Protein AF-A0A484AES6-F1 (afdb_monomer)

Sequence (142 aa):
MKRTPFYRRPGKVGKFSGLRERVIWMIQTRGRPVTGSEIAEKFGVTLVEFNRVANGITRGEGRIAQLIASETWLNEDGICDRTFDLITRPKVITPQGKTRLFTKRSIAQAASGNRQKCIDKAARRRRLIASGLYIDEMESFL

Solvent-accessible surface area (backbone atoms only — not comparable to full-atom values): 8896 Å² total; per-residue (Å²): 132,85,81,80,82,72,89,75,69,96,68,64,88,62,88,65,46,62,46,59,62,54,52,53,49,50,28,64,75,68,74,44,70,40,42,43,56,62,51,14,59,76,59,76,46,51,53,70,62,41,57,77,50,49,68,64,57,48,57,68,88,41,91,45,47,35,49,44,67,56,76,75,45,69,42,98,86,70,44,79,36,34,41,40,39,64,82,45,80,72,49,86,76,80,80,79,76,75,80,83,86,73,54,73,66,58,52,56,60,69,35,88,64,42,65,56,52,51,51,53,51,51,54,49,50,53,52,30,52,75,71,72,70,62,54,80,82,58,59,84,82,109

Organism: Klebsiella pneumoniae (NCBI:txid573)

Mean predicted aligned error: 12.77 Å

Foldseek 3Di:
DDQQDDDDDPDDDDLCRCVLSVLLVVCVVVVHWDKLCRSCVVSVHDSVVSVVCVVVNQPDDDPQWHKDWDDWDQDPVRDTMITIDTPDDGDHDDDDDDDDDDDPVRVVCPDPPNVVVVVVLVVVQVVCVVVVNDDPVCSVVD

Structure (mmCIF, N/CA/C/O backbone):
data_AF-A0A484AES6-F1
#
_entry.id   AF-A0A484AES6-F1
#
loop_
_atom_site.group_PDB
_atom_site.id
_atom_site.type_symbol
_atom_site.label_atom_id
_atom_site.label_alt_id
_atom_site.label_comp_id
_atom_site.label_asym_id
_atom_site.label_entity_id
_atom_site.label_seq_id
_atom_site.pdbx_PDB_ins_code
_atom_site.Cartn_x
_atom_site.Cartn_y
_atom_site.Cartn_z
_atom_site.occupancy
_atom_site.B_iso_or_equiv
_atom_site.auth_seq_id
_atom_site.auth_comp_id
_atom_site.auth_asym_id
_atom_site.auth_atom_id
_atom_site.pdbx_PDB_model_num
ATOM 1 N N . MET A 1 1 ? -13.882 16.034 -4.259 1.00 55.62 1 MET A N 1
ATOM 2 C CA . MET A 1 1 ? -12.512 15.909 -3.702 1.00 55.62 1 MET A CA 1
ATOM 3 C C . MET A 1 1 ? -11.696 14.955 -4.574 1.00 55.62 1 MET A C 1
ATOM 5 O O . MET A 1 1 ? -12.237 13.927 -4.969 1.00 55.62 1 MET A O 1
ATOM 9 N N . LYS A 1 2 ? -10.442 15.281 -4.929 1.00 56.19 2 LYS A N 1
ATOM 10 C CA . LYS A 1 2 ? -9.589 14.383 -5.736 1.00 56.19 2 LYS A CA 1
ATOM 11 C C . LYS A 1 2 ? -9.154 13.184 -4.882 1.00 56.19 2 LYS A C 1
ATOM 13 O O . LYS A 1 2 ? -8.686 13.371 -3.764 1.00 56.19 2 LYS A O 1
ATOM 18 N N . ARG A 1 3 ? -9.324 11.961 -5.393 1.00 59.62 3 ARG A N 1
ATOM 19 C CA . ARG A 1 3 ? -8.873 10.725 -4.732 1.00 59.62 3 ARG A CA 1
ATOM 20 C C . ARG A 1 3 ? -7.345 10.726 -4.667 1.00 59.62 3 ARG A C 1
ATOM 22 O O . ARG A 1 3 ? -6.711 10.717 -5.718 1.00 59.62 3 ARG A O 1
ATOM 29 N N . THR A 1 4 ? -6.756 10.733 -3.471 1.00 62.28 4 THR A N 1
ATOM 30 C CA . THR A 1 4 ? -5.299 10.595 -3.313 1.00 62.28 4 THR A CA 1
ATOM 31 C C . THR A 1 4 ? -4.897 9.169 -3.702 1.00 62.28 4 THR A C 1
ATOM 33 O O . THR A 1 4 ? -5.352 8.229 -3.043 1.00 62.28 4 THR A O 1
ATOM 36 N N . PRO A 1 5 ? -4.097 8.969 -4.766 1.00 60.16 5 PRO A N 1
ATOM 37 C CA . PRO A 1 5 ? -3.676 7.638 -5.174 1.00 60.16 5 PRO A CA 1
ATOM 38 C C . PRO A 1 5 ? -2.687 7.079 -4.150 1.00 60.16 5 PRO A C 1
ATOM 40 O O . PRO A 1 5 ? -1.658 7.687 -3.857 1.00 60.16 5 PRO A O 1
ATOM 43 N N . PHE A 1 6 ? -3.004 5.909 -3.606 1.00 64.94 6 PHE A N 1
ATOM 44 C CA . PHE A 1 6 ? -2.083 5.137 -2.783 1.00 64.94 6 PHE A CA 1
ATOM 45 C C . PHE A 1 6 ? -1.373 4.104 -3.651 1.00 64.94 6 PHE A C 1
ATOM 47 O O . PHE A 1 6 ? -1.982 3.469 -4.515 1.00 64.94 6 PHE A O 1
ATOM 54 N N . TYR A 1 7 ? -0.075 3.919 -3.413 1.00 58.19 7 TYR A N 1
ATOM 55 C CA . TYR A 1 7 ? 0.667 2.833 -4.041 1.00 58.19 7 TYR A CA 1
ATOM 56 C C . TYR A 1 7 ? 0.249 1.518 -3.378 1.00 58.19 7 TYR A C 1
ATOM 58 O O . TYR A 1 7 ? 0.708 1.174 -2.286 1.00 58.19 7 TYR A O 1
ATOM 66 N N . ARG A 1 8 ? -0.659 0.793 -4.030 1.00 58.50 8 ARG A N 1
ATOM 67 C CA . ARG A 1 8 ? -1.101 -0.525 -3.579 1.00 58.50 8 ARG A CA 1
ATOM 68 C C . ARG A 1 8 ? 0.022 -1.522 -3.817 1.00 58.50 8 ARG A C 1
ATOM 70 O O . ARG A 1 8 ? 0.423 -1.749 -4.956 1.00 58.50 8 ARG A O 1
ATOM 77 N N . ARG A 1 9 ? 0.534 -2.140 -2.751 1.00 53.81 9 ARG A N 1
ATOM 78 C CA . ARG A 1 9 ? 1.294 -3.384 -2.920 1.00 53.81 9 ARG A CA 1
ATOM 79 C C . ARG A 1 9 ? 0.307 -4.460 -3.391 1.00 53.81 9 ARG A C 1
ATOM 81 O O . ARG A 1 9 ? -0.794 -4.500 -2.840 1.00 53.81 9 ARG A O 1
ATOM 88 N N . PRO A 1 10 ? 0.657 -5.313 -4.369 1.00 45.81 10 PRO A N 1
ATOM 89 C CA . PRO A 1 10 ? -0.171 -6.467 -4.699 1.00 45.81 10 PRO A CA 1
ATOM 90 C C . PRO A 1 10 ? -0.307 -7.321 -3.432 1.00 45.81 10 PRO A C 1
ATOM 92 O O . PRO A 1 10 ? 0.678 -7.845 -2.918 1.00 45.81 10 PRO A O 1
ATOM 95 N N . GLY A 1 11 ? -1.503 -7.358 -2.847 1.00 62.12 11 GLY A N 1
ATOM 96 C CA . GLY A 1 11 ? -1.736 -7.981 -1.549 1.00 62.12 11 GLY A CA 1
ATOM 97 C C . GLY A 1 11 ? -3.195 -7.903 -1.096 1.00 62.12 11 GLY A C 1
ATOM 98 O O . GLY A 1 11 ? -3.955 -7.072 -1.587 1.00 62.12 11 GLY A O 1
ATOM 99 N N . LYS A 1 12 ? -3.549 -8.814 -0.171 1.00 57.69 12 LYS A N 1
ATOM 100 C CA . LYS A 1 12 ? -4.876 -9.097 0.424 1.00 57.69 12 LYS A CA 1
ATOM 101 C C . LYS A 1 12 ? -6.078 -8.749 -0.470 1.00 57.69 12 LYS A C 1
ATOM 103 O O . LYS A 1 12 ? -6.637 -7.653 -0.420 1.00 57.69 12 LYS A O 1
ATOM 108 N N . VAL A 1 13 ? -6.513 -9.749 -1.232 1.00 66.69 13 VAL A N 1
ATOM 109 C CA . VAL A 1 13 ? -7.799 -9.759 -1.940 1.00 66.69 13 VAL A CA 1
ATOM 110 C C . VAL A 1 13 ? -8.908 -10.116 -0.939 1.00 66.69 13 VAL A C 1
ATOM 112 O O . VAL A 1 13 ? -8.707 -10.986 -0.095 1.00 66.69 13 VAL A O 1
ATOM 115 N N . GLY A 1 14 ? -10.051 -9.422 -0.982 1.00 76.81 14 GLY A N 1
ATOM 116 C CA . GLY A 1 14 ? -11.201 -9.674 -0.098 1.00 76.81 14 GLY A CA 1
ATOM 117 C C . GLY A 1 14 ? -11.827 -8.407 0.499 1.00 76.81 14 GLY A C 1
ATOM 118 O O . GLY A 1 14 ? -11.527 -7.292 0.069 1.00 76.81 14 GLY A O 1
ATOM 119 N N . LYS A 1 15 ? -12.680 -8.574 1.525 1.00 78.81 15 LYS A N 1
ATOM 120 C CA . LYS A 1 15 ? -13.467 -7.490 2.163 1.00 78.81 15 LYS A CA 1
ATOM 121 C C . LYS A 1 15 ? -12.614 -6.315 2.678 1.00 78.81 15 LYS A C 1
ATOM 123 O O . LYS A 1 15 ? -13.041 -5.165 2.621 1.00 78.81 15 LYS A O 1
ATOM 128 N N . PHE A 1 16 ? -11.383 -6.595 3.114 1.00 80.88 16 PHE A N 1
ATOM 129 C CA . PHE A 1 16 ? -10.420 -5.610 3.628 1.00 80.88 16 PHE A CA 1
ATOM 130 C C . PHE A 1 16 ? -9.403 -5.115 2.582 1.00 80.88 16 PHE A C 1
ATOM 132 O O . PHE A 1 16 ? -8.376 -4.531 2.937 1.00 80.88 16 PHE A O 1
ATOM 139 N N . SER A 1 17 ? -9.652 -5.336 1.288 1.00 81.50 17 SER A N 1
ATOM 140 C CA . SER A 1 17 ? -8.788 -4.784 0.243 1.00 81.50 17 SER A CA 1
ATOM 141 C C . SER A 1 17 ? -8.767 -3.253 0.314 1.00 81.50 17 SER A C 1
ATOM 143 O O . SER A 1 17 ? -9.813 -2.600 0.401 1.00 81.50 17 SER A O 1
ATOM 145 N N . GLY A 1 18 ? -7.563 -2.673 0.342 1.00 80.31 18 GLY A N 1
ATOM 146 C CA . GLY A 1 18 ? -7.376 -1.229 0.494 1.00 80.31 18 GLY A CA 1
ATOM 147 C C . GLY A 1 18 ? -7.890 -0.662 1.825 1.00 80.31 18 GLY A C 1
ATOM 148 O O . GLY A 1 18 ? -8.223 0.519 1.875 1.00 80.31 18 GLY A O 1
ATOM 149 N N . LEU A 1 19 ? -7.977 -1.472 2.894 1.00 85.62 19 LEU A N 1
ATOM 150 C CA . LEU A 1 19 ? -8.547 -1.072 4.191 1.00 85.62 19 LEU A CA 1
ATOM 151 C C . LEU A 1 19 ? -8.013 0.277 4.686 1.00 85.62 19 LEU A C 1
ATOM 153 O O . LEU A 1 19 ? -8.795 1.183 4.958 1.00 85.62 19 LEU A O 1
ATOM 157 N N . ARG A 1 20 ? -6.686 0.434 4.738 1.00 84.00 20 ARG A N 1
ATOM 158 C CA . ARG A 1 20 ? -6.042 1.671 5.202 1.00 84.00 20 ARG A CA 1
ATOM 159 C C . ARG A 1 20 ? -6.482 2.885 4.379 1.00 84.00 20 ARG A C 1
ATOM 161 O O . ARG A 1 20 ? -6.854 3.904 4.940 1.00 84.00 20 ARG A O 1
ATOM 168 N N . GLU A 1 21 ? -6.490 2.761 3.058 1.00 83.12 21 GLU A N 1
ATOM 169 C CA . GLU A 1 21 ? -6.847 3.835 2.119 1.00 83.12 21 GLU A CA 1
ATOM 170 C C . GLU A 1 21 ? -8.315 4.244 2.279 1.00 83.12 21 GLU A C 1
ATOM 172 O O . GLU A 1 21 ? -8.645 5.427 2.308 1.00 83.12 21 GLU A O 1
ATOM 177 N N . ARG A 1 22 ? -9.195 3.252 2.436 1.00 86.88 22 ARG A N 1
ATOM 178 C CA . ARG A 1 22 ? -10.633 3.450 2.630 1.00 86.88 22 ARG A CA 1
ATOM 179 C C . ARG A 1 22 ? -10.951 4.118 3.969 1.00 86.88 22 ARG A C 1
ATOM 181 O O . ARG A 1 22 ? -11.793 5.009 3.993 1.00 86.88 22 ARG A O 1
ATOM 188 N N . VAL A 1 23 ? -10.270 3.736 5.053 1.00 87.81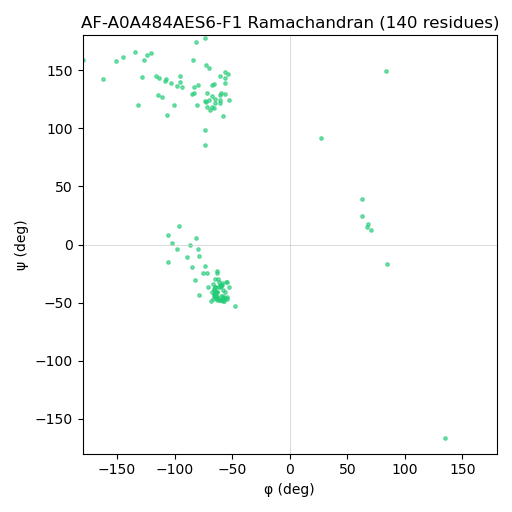 23 VAL A N 1
ATOM 189 C CA . VAL A 1 23 ? -10.413 4.388 6.370 1.00 87.81 23 VAL A CA 1
ATOM 190 C C . VAL A 1 23 ? -9.957 5.845 6.301 1.00 87.81 23 VAL A C 1
ATOM 192 O O . VAL A 1 23 ? -10.678 6.735 6.741 1.00 87.81 23 VAL A O 1
ATOM 195 N N . ILE A 1 24 ? -8.816 6.110 5.658 1.00 87.44 24 ILE A N 1
ATOM 196 C CA . ILE A 1 24 ? -8.321 7.477 5.437 1.00 87.44 24 ILE A CA 1
ATOM 197 C C . ILE A 1 24 ? -9.357 8.306 4.670 1.00 87.44 24 ILE A C 1
ATOM 199 O O . ILE A 1 24 ? -9.649 9.436 5.054 1.00 87.44 24 ILE A O 1
ATOM 203 N N . TRP A 1 25 ? -9.962 7.746 3.620 1.00 86.81 25 TRP A N 1
ATOM 204 C CA . TRP A 1 25 ? -11.026 8.437 2.891 1.00 86.81 25 TRP A CA 1
ATOM 205 C C . TRP A 1 25 ? -12.276 8.671 3.731 1.00 86.81 25 TRP A C 1
ATOM 207 O O . TRP A 1 25 ? -12.891 9.721 3.574 1.00 86.81 25 TRP A O 1
ATOM 217 N N . MET A 1 26 ? -12.661 7.743 4.611 1.00 89.75 26 MET A N 1
ATOM 218 C CA . MET A 1 26 ? -13.789 7.963 5.520 1.00 89.75 26 MET A CA 1
ATOM 219 C C . MET A 1 26 ? -13.537 9.159 6.438 1.00 89.75 26 MET A C 1
ATOM 221 O O . MET A 1 26 ? -14.393 10.038 6.507 1.00 89.75 26 MET A O 1
ATOM 225 N N . ILE A 1 27 ? -12.353 9.233 7.053 1.00 90.19 27 ILE A N 1
ATOM 226 C CA . ILE A 1 27 ? -11.949 10.358 7.911 1.00 90.19 27 ILE A CA 1
ATOM 227 C C . ILE A 1 27 ? -11.974 11.668 7.116 1.00 90.19 27 ILE A C 1
ATOM 229 O O . ILE A 1 27 ? -12.592 12.641 7.537 1.00 90.19 27 ILE A O 1
ATOM 233 N N . GLN A 1 28 ? -11.385 11.692 5.914 1.00 85.94 28 GLN A N 1
ATOM 234 C CA . GLN A 1 28 ? -11.375 12.900 5.080 1.00 85.94 28 GLN A CA 1
ATOM 235 C C . GLN A 1 28 ? -12.768 13.317 4.593 1.00 85.94 28 GLN A C 1
ATOM 237 O O . GLN A 1 28 ? -13.052 14.507 4.515 1.00 85.94 28 GLN A O 1
ATOM 242 N N . THR A 1 29 ? -13.628 12.357 4.245 1.00 85.94 29 THR A N 1
ATOM 243 C CA . THR 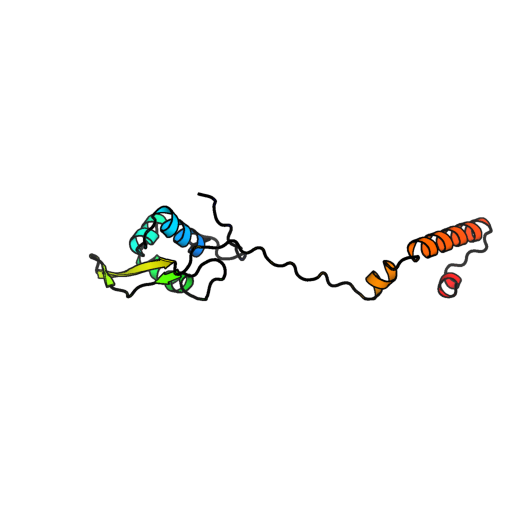A 1 29 ? -14.986 12.637 3.747 1.00 85.94 29 THR A CA 1
ATOM 244 C C . THR A 1 29 ? -15.878 13.167 4.861 1.00 85.94 29 THR A C 1
ATOM 246 O O . THR A 1 29 ? -16.708 14.034 4.615 1.00 85.94 29 THR A O 1
ATOM 249 N N . ARG A 1 30 ? -15.708 12.653 6.084 1.00 87.88 30 ARG A N 1
ATOM 250 C CA . ARG A 1 30 ? -16.478 13.085 7.255 1.00 87.88 30 ARG A CA 1
ATOM 251 C C . ARG A 1 30 ? -15.891 14.320 7.939 1.00 87.88 30 ARG A C 1
ATOM 253 O O . ARG A 1 30 ? -16.603 14.970 8.692 1.00 87.88 30 ARG A O 1
ATOM 260 N N . GLY A 1 31 ? -14.617 14.636 7.703 1.00 86.81 31 GLY A N 1
ATOM 261 C CA . GLY A 1 31 ? -13.926 15.765 8.332 1.00 86.81 31 GLY A CA 1
ATOM 262 C C . GLY A 1 31 ? -13.713 15.605 9.840 1.00 86.81 31 GLY A C 1
ATOM 263 O O . GLY A 1 31 ? -13.417 16.588 10.511 1.00 86.81 31 GLY A O 1
ATOM 264 N N . ARG A 1 32 ? -13.874 14.388 10.372 1.00 90.81 32 ARG A N 1
ATOM 265 C CA . ARG A 1 32 ? -13.738 14.058 11.795 1.00 90.81 32 ARG A CA 1
ATOM 266 C C . ARG A 1 32 ? -13.145 12.657 11.984 1.00 90.81 32 ARG A C 1
ATOM 268 O O . ARG A 1 32 ? -13.245 11.845 11.055 1.00 90.81 32 ARG A O 1
ATOM 275 N N . PRO A 1 33 ? -12.610 12.346 13.179 1.00 91.56 33 PRO A N 1
ATOM 276 C CA . PRO A 1 33 ? -12.270 10.980 13.549 1.00 91.56 33 PRO A CA 1
ATOM 277 C C . PRO A 1 33 ? -13.468 10.041 13.379 1.00 91.56 33 PRO A C 1
ATOM 279 O O . PRO A 1 33 ? -14.628 10.432 13.568 1.00 91.56 33 PRO A O 1
ATOM 282 N N . VAL A 1 34 ? -13.179 8.796 13.011 1.00 93.38 34 VAL A N 1
ATOM 283 C CA . VAL A 1 34 ? -14.190 7.747 12.812 1.00 93.38 34 VAL A CA 1
ATOM 284 C C . VAL A 1 34 ? -13.983 6.622 13.812 1.00 93.38 34 VAL A C 1
ATOM 286 O O . VAL A 1 34 ? -12.844 6.313 14.163 1.00 93.38 34 VAL A O 1
ATOM 289 N N . THR A 1 35 ? -15.063 6.006 14.278 1.00 93.62 35 THR A N 1
ATOM 290 C CA . THR A 1 35 ? -14.976 4.885 15.227 1.00 93.62 35 THR A CA 1
ATOM 291 C C . THR A 1 35 ? -14.750 3.563 14.493 1.00 93.62 35 THR A C 1
ATOM 293 O O . THR A 1 35 ? -15.040 3.435 13.298 1.00 93.62 35 THR A O 1
ATOM 296 N N . GLY A 1 36 ? -14.225 2.556 15.190 1.00 91.06 36 GLY A N 1
ATOM 297 C CA . GLY A 1 36 ? -14.119 1.202 14.656 1.00 91.06 36 GLY A CA 1
ATOM 298 C C . GLY A 1 36 ? -15.484 0.621 14.300 1.00 91.06 36 GLY A C 1
ATOM 299 O O . GLY A 1 36 ? -15.588 -0.043 13.270 1.00 91.06 36 GLY A O 1
ATOM 300 N N . SER A 1 37 ? -16.533 0.943 15.061 1.00 91.62 37 SER A N 1
ATOM 301 C CA . SER A 1 37 ? -17.917 0.557 14.743 1.00 91.62 37 SER A CA 1
ATOM 302 C C . SER A 1 37 ? -18.392 1.134 13.406 1.00 91.62 37 SER A C 1
ATOM 304 O O . SER A 1 37 ? -18.871 0.392 12.549 1.00 91.62 37 SER A O 1
ATOM 306 N N . GLU A 1 38 ? -18.168 2.432 13.168 1.00 91.69 38 GLU A N 1
ATOM 307 C CA . GLU A 1 38 ? -18.521 3.090 11.900 1.00 91.69 38 GLU A CA 1
ATOM 308 C C . GLU A 1 38 ? -17.763 2.486 10.709 1.00 91.69 38 GLU A C 1
ATOM 310 O O . GLU A 1 38 ? -18.291 2.375 9.597 1.00 91.69 38 GLU A O 1
ATOM 315 N N . ILE A 1 39 ? -16.500 2.101 10.924 1.00 91.31 39 ILE A N 1
ATOM 316 C CA . ILE A 1 39 ? -15.707 1.413 9.907 1.00 91.31 39 ILE A CA 1
ATOM 317 C C . ILE A 1 39 ? -16.269 0.006 9.673 1.00 91.31 39 ILE A C 1
ATOM 319 O O . ILE A 1 39 ? -16.475 -0.374 8.525 1.00 91.31 39 ILE A O 1
ATOM 323 N N . ALA A 1 40 ? -16.532 -0.772 10.718 1.00 91.38 40 ALA A N 1
ATOM 324 C CA . ALA A 1 40 ? -17.029 -2.140 10.595 1.00 91.38 40 ALA A CA 1
ATOM 325 C C . ALA A 1 40 ? -18.353 -2.191 9.811 1.00 91.38 40 ALA A C 1
ATOM 327 O O . ALA A 1 40 ? -18.463 -2.930 8.826 1.00 91.38 40 ALA A O 1
ATOM 328 N N . GLU A 1 41 ? -19.287 -1.299 10.148 1.00 91.75 41 GLU A N 1
ATOM 329 C CA . GLU A 1 41 ? -20.563 -1.130 9.452 1.00 91.75 41 GLU A CA 1
ATOM 330 C C . GLU A 1 41 ? -20.356 -0.822 7.961 1.00 91.75 41 GLU A C 1
ATOM 332 O O . GLU A 1 41 ? -20.901 -1.500 7.086 1.00 91.75 41 GLU A O 1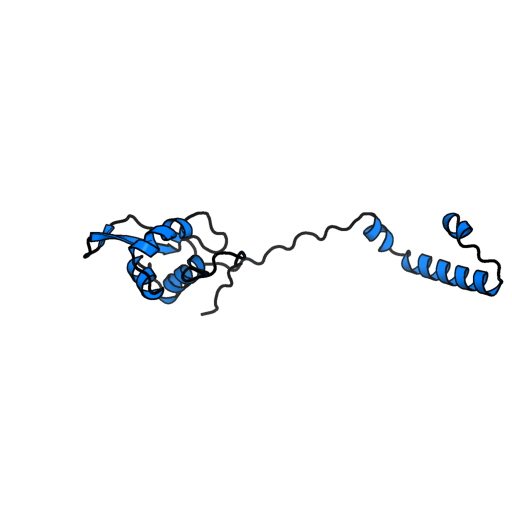
ATOM 337 N N . LYS A 1 42 ? -19.478 0.137 7.631 1.00 89.50 42 LYS A N 1
ATOM 338 C CA . LYS A 1 42 ? -19.215 0.522 6.234 1.00 89.50 42 LYS A CA 1
ATOM 339 C C . LYS A 1 42 ? -18.611 -0.608 5.395 1.00 89.50 42 LYS A C 1
ATOM 341 O O . LYS A 1 42 ? -18.691 -0.577 4.162 1.00 89.50 42 LYS A O 1
ATOM 346 N N . PHE A 1 43 ? -17.951 -1.565 6.035 1.00 86.44 43 PHE A N 1
ATOM 347 C CA . PHE A 1 43 ? -17.331 -2.713 5.383 1.00 86.44 43 PHE A CA 1
ATOM 348 C C . PHE A 1 43 ? -18.209 -3.973 5.425 1.00 86.44 43 PHE A C 1
ATOM 350 O O . PHE A 1 43 ? -17.830 -4.966 4.800 1.00 86.44 43 PHE A O 1
ATOM 357 N N . GLY A 1 44 ? -19.370 -3.934 6.093 1.00 89.12 44 GLY A N 1
ATOM 358 C CA . GLY A 1 44 ? -20.259 -5.087 6.247 1.00 89.12 44 GLY A CA 1
ATOM 359 C C . GLY A 1 44 ? -19.599 -6.228 7.024 1.00 89.12 44 GLY A C 1
ATOM 360 O O . GLY A 1 44 ? -19.702 -7.393 6.632 1.00 89.12 44 GLY A O 1
ATOM 361 N N . VAL A 1 45 ? -18.835 -5.881 8.062 1.00 89.75 45 VAL A N 1
ATOM 362 C CA . VAL A 1 45 ? -18.140 -6.819 8.953 1.00 89.75 45 VAL A CA 1
ATOM 363 C C . VAL A 1 45 ? -18.499 -6.510 10.397 1.00 89.75 45 VAL A C 1
ATOM 365 O O . VAL A 1 45 ? -18.908 -5.399 10.725 1.00 89.75 45 VAL A O 1
ATOM 368 N N . THR A 1 46 ? -18.318 -7.486 11.274 1.00 91.50 46 THR A N 1
ATOM 369 C CA . THR A 1 46 ? -18.497 -7.269 12.711 1.00 91.50 46 THR A CA 1
ATOM 370 C C . THR A 1 46 ? -17.346 -6.439 13.289 1.00 91.50 46 THR A C 1
ATOM 372 O O . THR A 1 46 ? -16.216 -6.469 12.786 1.00 91.50 46 THR A O 1
ATOM 375 N N . LEU A 1 47 ? -17.600 -5.732 14.396 1.00 89.94 47 LEU A N 1
ATOM 376 C CA . LEU A 1 47 ? -16.559 -4.983 15.110 1.00 89.94 47 LEU A CA 1
ATOM 377 C C . LEU A 1 47 ? -15.414 -5.902 15.575 1.00 89.94 47 LEU A C 1
ATOM 379 O O . LEU A 1 47 ? -14.242 -5.533 15.509 1.00 89.94 47 LEU A O 1
ATOM 383 N N . VAL A 1 48 ? -15.730 -7.144 15.955 1.00 90.00 48 VAL A N 1
ATOM 384 C CA . V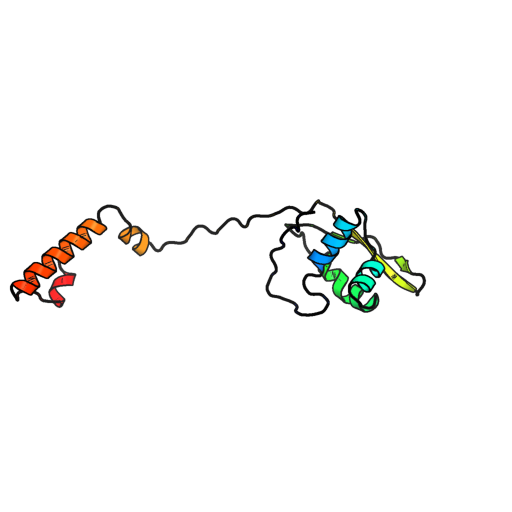AL A 1 48 ? -14.743 -8.164 16.345 1.00 90.00 48 VAL A CA 1
ATOM 385 C C . VAL A 1 48 ? -13.828 -8.539 15.175 1.00 90.00 48 VAL A C 1
ATOM 387 O O . VAL A 1 48 ? -12.606 -8.598 15.337 1.00 90.00 48 VAL A O 1
ATOM 390 N N . GLU A 1 49 ? -14.384 -8.762 13.981 1.00 89.38 49 GLU A N 1
ATOM 391 C CA . GLU A 1 49 ? -13.594 -9.038 12.775 1.00 89.38 49 GLU A CA 1
ATOM 392 C C . GLU A 1 49 ? -12.704 -7.855 12.395 1.00 89.38 49 GLU A C 1
ATOM 394 O O . GLU A 1 49 ? -11.539 -8.049 12.035 1.00 89.38 49 GLU A O 1
ATOM 399 N N . PHE A 1 50 ? -13.226 -6.633 12.505 1.00 90.19 50 PHE A N 1
ATOM 400 C CA . PHE A 1 50 ? -12.444 -5.430 12.256 1.00 90.19 50 PHE A CA 1
ATOM 401 C C . PHE A 1 50 ? -11.296 -5.283 13.265 1.00 90.19 50 PHE A C 1
ATOM 403 O O . PHE A 1 50 ? -10.152 -5.054 12.867 1.00 90.19 50 PHE A O 1
ATOM 410 N N . ASN A 1 51 ? -11.545 -5.511 14.555 1.00 88.88 51 ASN A N 1
ATOM 411 C CA . ASN A 1 51 ? -10.529 -5.416 15.605 1.00 88.88 51 ASN A CA 1
ATOM 412 C C . ASN A 1 51 ? -9.339 -6.366 15.384 1.00 88.88 51 ASN A C 1
ATOM 414 O O . ASN A 1 51 ? -8.197 -5.992 15.662 1.00 88.88 51 ASN A O 1
ATOM 418 N N . ARG A 1 52 ? -9.563 -7.552 14.793 1.00 87.75 52 ARG A N 1
ATOM 419 C CA . ARG A 1 52 ? -8.481 -8.489 14.417 1.00 87.75 52 ARG A CA 1
ATOM 420 C C . ARG A 1 52 ? -7.510 -7.906 13.387 1.00 87.75 52 ARG A C 1
ATOM 422 O O . ARG A 1 52 ? -6.339 -8.282 13.365 1.00 87.75 52 ARG A O 1
ATOM 429 N N . VAL A 1 53 ? -7.976 -7.000 12.525 1.00 85.75 53 VAL A N 1
ATOM 430 C CA . VAL A 1 53 ? -7.163 -6.374 11.466 1.00 85.75 53 VAL A CA 1
ATOM 431 C C . VAL A 1 53 ? -6.781 -4.923 11.767 1.00 85.75 53 VAL A C 1
ATOM 433 O O . VAL A 1 53 ? -5.842 -4.411 11.153 1.00 85.75 53 VAL A O 1
ATOM 436 N N . ALA A 1 54 ? -7.439 -4.277 12.733 1.00 85.06 54 ALA A N 1
ATOM 437 C CA . ALA A 1 54 ? -7.248 -2.874 13.097 1.00 85.06 54 ALA A CA 1
ATOM 438 C C . ALA A 1 54 ? -5.809 -2.553 13.538 1.00 85.06 54 ALA A C 1
ATOM 440 O O . ALA A 1 54 ? -5.253 -1.517 13.184 1.00 85.06 54 ALA A O 1
ATOM 441 N N . ASN A 1 55 ? -5.127 -3.478 14.214 1.00 82.62 55 ASN A N 1
ATOM 442 C CA . ASN A 1 55 ? -3.719 -3.270 14.573 1.00 82.62 55 ASN A CA 1
ATOM 443 C C . ASN A 1 55 ? -2.806 -3.153 13.335 1.00 82.62 55 ASN A C 1
ATOM 445 O O . ASN A 1 55 ? -1.722 -2.585 13.407 1.00 82.62 55 ASN A O 1
ATOM 449 N N . GLY A 1 56 ? -3.222 -3.678 12.178 1.00 81.31 56 GLY A N 1
ATOM 450 C CA . GLY A 1 56 ? -2.471 -3.574 10.928 1.00 81.31 56 GLY A CA 1
ATOM 451 C C . GLY A 1 56 ? -2.545 -2.197 10.263 1.00 81.31 56 GLY A C 1
ATOM 452 O O . GLY A 1 56 ? -1.638 -1.853 9.507 1.00 81.31 56 GLY A O 1
ATOM 453 N N . ILE A 1 57 ? -3.590 -1.401 10.526 1.00 82.06 57 ILE A N 1
ATOM 454 C CA . ILE A 1 57 ? -3.768 -0.091 9.872 1.00 82.06 57 ILE A CA 1
ATOM 455 C C . ILE A 1 57 ? -2.957 1.024 10.535 1.00 82.06 57 ILE A C 1
ATOM 457 O O . ILE A 1 57 ? -2.511 1.934 9.834 1.00 82.06 57 ILE A O 1
ATOM 461 N N . THR A 1 58 ? -2.722 0.924 11.843 1.00 81.94 58 THR A N 1
ATOM 462 C CA . THR A 1 58 ? -1.903 1.866 12.624 1.00 81.94 58 THR A CA 1
ATOM 463 C C . THR A 1 58 ? -0.422 1.487 12.654 1.00 81.94 58 THR A C 1
ATOM 465 O O . THR A 1 58 ? 0.414 2.292 13.053 1.00 81.94 58 THR A O 1
ATOM 468 N N . ARG A 1 59 ? -0.058 0.281 12.192 1.00 76.81 59 ARG A N 1
ATOM 469 C CA . ARG A 1 59 ? 1.343 -0.148 12.100 1.00 76.81 59 ARG A CA 1
ATOM 470 C C . ARG A 1 59 ? 2.115 0.650 11.038 1.00 76.81 59 ARG A C 1
ATOM 472 O O . ARG A 1 59 ? 1.743 0.695 9.860 1.00 76.81 59 ARG A O 1
ATOM 479 N N . GLY A 1 60 ? 3.248 1.199 11.475 1.00 70.56 60 GLY A N 1
ATOM 480 C CA . GLY A 1 60 ? 4.256 1.867 10.653 1.00 70.56 60 GLY A CA 1
ATOM 481 C C . GLY A 1 60 ? 3.966 3.338 10.334 1.00 70.56 60 GLY A C 1
ATOM 482 O O . GLY A 1 60 ? 2.821 3.760 10.153 1.00 70.56 60 GLY A O 1
ATOM 483 N N . GLU A 1 61 ? 5.044 4.103 10.174 1.00 64.81 61 GLU A N 1
ATOM 484 C CA . GLU A 1 61 ? 5.043 5.492 9.708 1.00 64.81 61 GLU A CA 1
ATOM 485 C C . GLU A 1 61 ? 4.746 5.517 8.200 1.00 64.81 61 GLU A C 1
ATOM 487 O O . GLU A 1 61 ? 5.619 5.427 7.334 1.00 64.81 61 GLU A O 1
ATOM 492 N N . GLY A 1 62 ? 3.461 5.514 7.848 1.00 67.81 62 GLY A N 1
ATOM 493 C CA . GLY A 1 62 ? 3.052 5.534 6.446 1.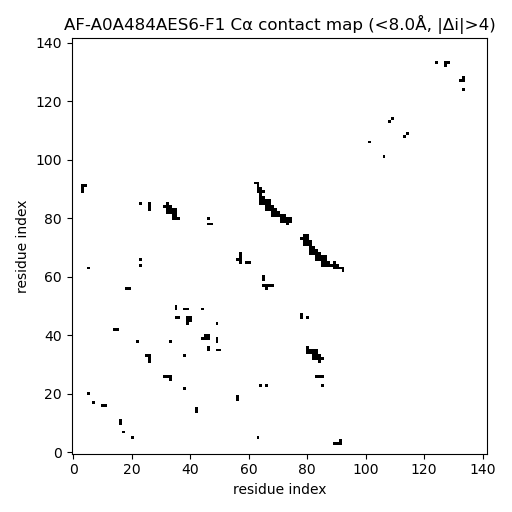00 67.81 62 GLY A CA 1
ATOM 494 C C . GLY A 1 62 ? 3.476 6.837 5.782 1.00 67.81 62 GLY A C 1
ATOM 495 O O . GLY A 1 62 ? 3.024 7.901 6.183 1.00 67.81 62 GLY A O 1
ATOM 496 N N . ARG A 1 63 ? 4.280 6.761 4.713 1.00 69.88 63 ARG A N 1
ATOM 497 C CA . ARG A 1 63 ? 4.798 7.963 4.029 1.00 69.88 63 ARG A CA 1
ATOM 498 C C . ARG A 1 63 ? 3.694 8.876 3.475 1.00 69.88 63 ARG A C 1
ATOM 500 O O . ARG A 1 63 ? 3.859 10.092 3.457 1.00 69.88 63 ARG A O 1
ATOM 507 N N . ILE A 1 64 ? 2.599 8.284 2.988 1.00 74.94 64 ILE A N 1
ATOM 508 C CA . ILE A 1 64 ? 1.470 9.007 2.375 1.00 74.94 64 ILE A CA 1
ATOM 509 C C . ILE A 1 64 ? 0.566 9.620 3.449 1.00 74.94 64 ILE A C 1
ATOM 511 O O . ILE A 1 64 ? 0.138 10.760 3.298 1.00 74.94 64 ILE A O 1
ATOM 515 N N . ALA A 1 65 ? 0.268 8.859 4.506 1.00 78.94 65 ALA A N 1
ATOM 516 C CA . ALA A 1 65 ? -0.575 9.270 5.623 1.00 78.94 65 ALA A CA 1
ATOM 517 C C . ALA A 1 65 ? -0.358 8.346 6.831 1.00 78.94 65 ALA A C 1
ATOM 519 O O . ALA A 1 65 ? -0.242 7.117 6.684 1.00 78.94 65 ALA A O 1
ATOM 520 N N . GLN A 1 66 ? -0.373 8.937 8.023 1.00 84.94 66 GLN A N 1
ATOM 521 C CA . GLN A 1 66 ? -0.235 8.233 9.293 1.00 84.94 66 GLN A CA 1
ATOM 522 C C . GLN A 1 66 ? -1.556 8.279 10.064 1.00 84.94 66 GLN A C 1
ATOM 524 O O . GLN A 1 66 ? -2.128 9.352 10.250 1.00 84.94 66 GLN A O 1
ATOM 529 N N . LEU A 1 67 ? -2.028 7.099 10.472 1.00 87.25 67 LEU A N 1
ATOM 530 C CA . LEU A 1 67 ? -3.224 6.931 11.293 1.00 87.25 67 LEU A CA 1
ATOM 531 C C . LEU A 1 67 ? -2.811 6.759 12.754 1.00 87.25 67 LEU A C 1
ATOM 533 O O . LEU A 1 67 ? -1.902 5.976 13.035 1.00 87.25 67 LEU A O 1
ATOM 537 N N . ILE A 1 68 ? -3.516 7.434 13.656 1.00 88.75 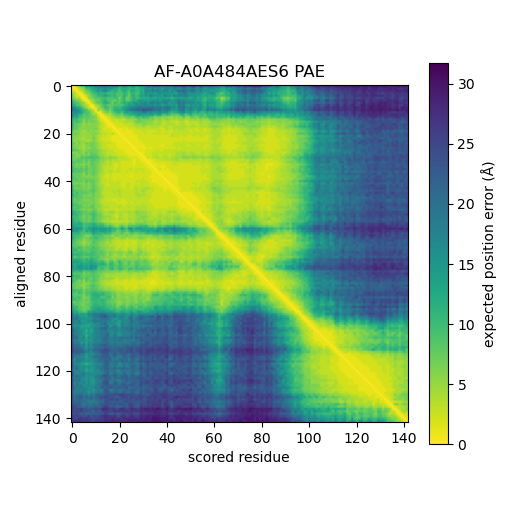68 ILE A N 1
ATOM 538 C CA . ILE A 1 68 ? -3.485 7.172 15.097 1.00 88.75 68 ILE A CA 1
ATOM 539 C C . ILE A 1 68 ? -4.794 6.511 15.497 1.00 88.75 68 ILE A C 1
ATOM 541 O O . ILE A 1 68 ? -5.853 6.842 14.966 1.00 88.75 68 ILE A O 1
ATOM 545 N N . ALA A 1 69 ? -4.693 5.566 16.428 1.00 90.81 69 ALA A N 1
ATOM 546 C CA . ALA A 1 69 ? -5.833 5.096 17.192 1.00 90.81 69 ALA A CA 1
ATOM 547 C C . ALA A 1 69 ? -5.785 5.721 18.588 1.00 90.81 69 ALA A C 1
ATOM 549 O O . ALA A 1 69 ? -4.706 5.815 19.173 1.00 90.81 69 ALA A O 1
ATOM 550 N N . SER A 1 70 ? -6.939 6.129 19.100 1.00 89.56 70 SER A N 1
ATOM 551 C CA . SER A 1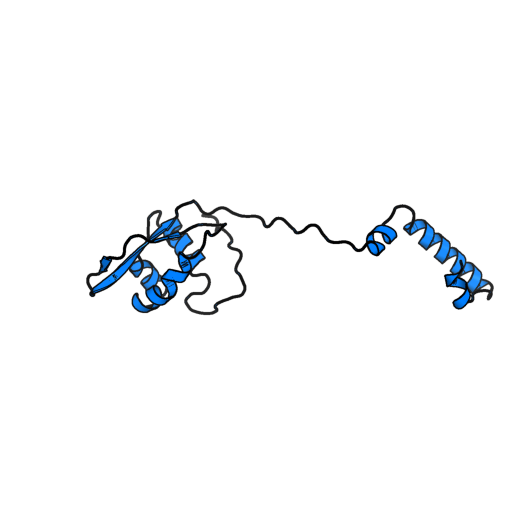 70 ? -7.107 6.530 20.496 1.00 89.56 70 SER A CA 1
ATOM 552 C C . SER A 1 70 ? -7.101 5.324 21.441 1.00 89.56 70 SER A C 1
ATOM 554 O O . SER A 1 70 ? -6.993 4.167 21.013 1.00 89.56 70 SER A O 1
ATOM 556 N N . GLU A 1 71 ? -7.202 5.612 22.739 1.00 88.44 71 GLU A N 1
ATOM 557 C CA . GLU A 1 71 ? -7.431 4.604 23.770 1.00 88.44 71 GLU A CA 1
ATOM 558 C C . GLU A 1 71 ? -8.703 3.803 23.484 1.00 88.44 71 GLU A C 1
ATOM 560 O O . GLU A 1 71 ? -9.656 4.296 22.886 1.00 88.44 71 GLU A O 1
ATOM 565 N N . THR A 1 72 ? -8.699 2.536 23.884 1.00 90.50 72 THR A N 1
ATOM 566 C CA . THR A 1 72 ? -9.848 1.650 23.703 1.00 90.50 72 THR A CA 1
ATOM 567 C C . THR A 1 72 ? -10.865 1.849 24.817 1.00 90.50 72 THR A C 1
ATOM 569 O O . THR A 1 72 ? -10.486 1.826 25.986 1.00 90.50 72 THR A O 1
ATOM 572 N N . TRP A 1 73 ? -12.148 1.929 24.471 1.00 90.19 73 TRP A N 1
ATOM 573 C CA . TRP A 1 73 ? -13.263 1.921 25.424 1.00 90.19 73 TRP A CA 1
ATOM 574 C C . TRP A 1 73 ? -14.245 0.794 25.105 1.00 90.19 73 TRP A C 1
ATOM 576 O O . TRP A 1 73 ? -14.225 0.228 24.013 1.00 90.19 73 TRP A O 1
ATOM 586 N N . LEU A 1 74 ? -15.101 0.450 26.065 1.00 90.62 74 LEU A N 1
ATOM 587 C CA . LEU A 1 74 ? -16.181 -0.513 25.860 1.00 90.62 74 LEU A CA 1
ATOM 588 C C . LEU A 1 74 ? -17.395 0.202 25.272 1.00 90.62 74 LEU A C 1
ATOM 590 O O . LEU A 1 74 ? -17.809 1.242 25.781 1.00 90.62 74 LEU A O 1
ATOM 594 N N . ASN A 1 75 ? -17.938 -0.350 24.193 1.00 86.69 75 ASN A N 1
ATOM 595 C CA . ASN A 1 75 ? -19.175 0.132 23.593 1.00 86.69 75 ASN A CA 1
ATOM 596 C C . ASN A 1 75 ? -20.405 -0.422 24.339 1.00 86.69 75 ASN A C 1
ATOM 598 O O . ASN A 1 75 ? -20.259 -1.279 25.211 1.00 86.69 75 ASN A O 1
ATOM 602 N N . GLU A 1 76 ? -21.609 0.022 23.968 1.00 82.81 76 GLU A N 1
ATOM 603 C CA . GLU A 1 76 ? -22.882 -0.421 24.577 1.00 82.81 76 GLU A CA 1
ATOM 604 C C . GLU A 1 76 ? -23.064 -1.954 24.553 1.00 82.81 76 GLU A C 1
ATOM 606 O O . GLU A 1 76 ? -23.574 -2.535 25.507 1.00 82.81 76 GLU A O 1
ATOM 611 N N . ASP A 1 77 ? -22.532 -2.624 23.526 1.00 81.69 77 ASP A N 1
ATOM 612 C CA . ASP A 1 77 ? -22.534 -4.089 23.382 1.00 81.69 77 ASP A CA 1
ATOM 613 C C . ASP A 1 77 ? -21.425 -4.809 24.184 1.00 81.69 77 ASP A C 1
ATOM 615 O O . ASP A 1 77 ? -21.193 -6.006 24.009 1.00 81.69 77 ASP A O 1
ATOM 619 N N . GLY A 1 78 ? -20.654 -4.090 25.006 1.00 86.19 78 GLY A N 1
ATOM 620 C CA . GLY A 1 78 ? -19.508 -4.634 25.745 1.00 86.19 78 GLY A CA 1
ATOM 621 C C . GLY A 1 78 ? -18.294 -4.982 24.871 1.00 86.19 78 GLY A C 1
ATOM 622 O O . GLY A 1 78 ? -17.365 -5.648 25.328 1.00 86.19 78 GLY A O 1
ATOM 623 N N . ILE A 1 79 ? -18.273 -4.546 23.608 1.00 88.44 79 ILE A N 1
ATOM 624 C CA . ILE A 1 79 ? -17.162 -4.780 22.675 1.00 88.44 79 ILE A CA 1
ATOM 625 C C . ILE A 1 79 ? -16.203 -3.587 22.713 1.00 88.44 79 ILE A C 1
ATOM 627 O O . ILE A 1 79 ? -16.635 -2.438 22.663 1.00 88.44 79 ILE A O 1
ATOM 631 N N . CYS A 1 80 ? -14.892 -3.848 22.750 1.00 88.88 80 CYS A N 1
ATOM 632 C CA . CYS A 1 80 ? -13.890 -2.784 22.692 1.00 88.88 80 CYS A CA 1
ATOM 633 C C . CYS A 1 80 ? -13.923 -2.047 21.343 1.00 88.88 80 CYS A C 1
ATOM 635 O O . CYS A 1 80 ? -13.717 -2.664 20.292 1.00 88.88 80 CYS A O 1
ATOM 637 N N . ASP A 1 81 ? -14.074 -0.728 21.382 1.00 91.62 81 ASP A N 1
ATOM 638 C CA . ASP A 1 81 ? -13.966 0.167 20.233 1.00 91.62 81 ASP A CA 1
ATOM 639 C C . ASP A 1 81 ? -12.856 1.211 20.451 1.00 91.62 81 ASP A C 1
ATOM 641 O O . ASP A 1 81 ? -12.319 1.360 21.551 1.00 91.62 81 ASP A O 1
ATOM 645 N N . ARG A 1 82 ? -12.448 1.879 19.371 1.00 92.12 82 ARG A N 1
ATOM 646 C CA . ARG A 1 82 ? -11.481 2.983 19.371 1.00 92.12 82 ARG A CA 1
ATOM 647 C C . ARG A 1 82 ? -11.750 3.948 18.216 1.00 92.12 82 ARG A C 1
ATOM 649 O O . ARG A 1 82 ? -12.332 3.560 17.201 1.00 92.12 82 ARG A O 1
ATOM 656 N N . THR A 1 83 ? -11.284 5.191 18.320 1.00 92.25 83 THR A N 1
ATOM 657 C CA . THR A 1 83 ? -11.366 6.175 17.226 1.00 92.25 83 THR A CA 1
ATOM 658 C C . THR A 1 83 ? -10.078 6.178 16.427 1.00 92.25 83 THR A C 1
ATOM 660 O O . THR A 1 83 ? -8.987 5.997 16.963 1.00 92.25 83 THR A O 1
ATOM 663 N N . PHE A 1 84 ? -10.217 6.399 15.124 1.00 91.75 84 PHE A N 1
ATOM 664 C CA . PHE A 1 84 ? -9.118 6.537 14.185 1.00 91.75 84 PHE A CA 1
ATOM 665 C C . PHE A 1 84 ? -9.092 7.954 13.636 1.00 91.75 84 PHE A C 1
ATOM 667 O O . PHE A 1 84 ? -10.102 8.448 13.125 1.00 91.75 84 PHE A O 1
ATOM 674 N N . ASP A 1 85 ? -7.917 8.571 13.704 1.00 91.50 85 ASP A N 1
ATOM 675 C CA . ASP A 1 85 ? -7.671 9.910 13.182 1.00 91.50 85 ASP A CA 1
ATOM 676 C C . ASP A 1 85 ? -6.370 9.980 12.370 1.00 91.50 85 ASP A C 1
ATOM 678 O O . ASP A 1 85 ? -5.537 9.067 12.383 1.00 91.50 85 ASP A O 1
ATOM 682 N N . LEU A 1 86 ? -6.212 11.067 11.620 1.00 89.31 86 LEU A N 1
ATOM 683 C CA . LEU A 1 86 ? -5.057 11.379 10.794 1.00 89.31 86 LEU A CA 1
ATOM 684 C C . LEU A 1 86 ? -4.151 12.387 11.501 1.00 89.31 86 LEU A C 1
ATOM 686 O O . LEU A 1 86 ? -4.534 13.533 11.697 1.00 89.31 86 LEU A O 1
ATOM 690 N N . ILE A 1 87 ? -2.897 12.007 11.761 1.00 86.00 87 ILE A N 1
ATOM 691 C CA . ILE A 1 87 ? -1.892 12.955 12.285 1.00 86.00 87 ILE A CA 1
ATOM 692 C C . ILE A 1 87 ? -1.606 14.050 11.259 1.00 86.00 87 ILE A C 1
ATOM 694 O O . ILE A 1 87 ? -1.464 15.228 11.570 1.00 86.00 87 ILE A O 1
ATOM 698 N N . THR A 1 88 ? -1.456 13.633 10.004 1.00 78.62 88 THR A N 1
ATOM 699 C CA . THR A 1 88 ? -1.070 14.502 8.900 1.00 78.62 88 THR A CA 1
ATOM 700 C C . THR A 1 88 ? -2.038 14.344 7.749 1.00 78.62 88 THR A C 1
ATOM 702 O O . THR A 1 88 ? -2.530 13.250 7.451 1.00 78.62 88 THR A O 1
ATOM 705 N N . ARG A 1 89 ? -2.292 15.461 7.062 1.00 75.19 89 ARG A N 1
ATOM 706 C CA . ARG A 1 89 ? -3.070 15.446 5.826 1.00 75.19 89 ARG A CA 1
ATOM 707 C C . ARG A 1 89 ? -2.365 14.549 4.800 1.00 75.19 89 ARG A C 1
ATOM 709 O O . ARG A 1 89 ? -1.167 14.734 4.572 1.00 75.19 89 ARG A O 1
ATOM 716 N N . PRO A 1 90 ? -3.086 13.609 4.164 1.00 76.56 90 PRO A N 1
ATOM 717 C CA . PRO A 1 90 ? -2.504 12.735 3.160 1.00 76.56 90 PRO A CA 1
ATOM 718 C C . PRO A 1 90 ? -1.855 13.533 2.029 1.00 76.56 90 PRO A C 1
ATOM 720 O O . PRO A 1 90 ? -2.498 14.404 1.440 1.00 76.56 90 PRO A O 1
ATOM 723 N N . LYS A 1 91 ? -0.603 13.209 1.698 1.00 76.69 91 LYS A N 1
ATOM 724 C CA . LYS A 1 91 ? 0.157 13.868 0.626 1.00 76.69 91 LYS A CA 1
ATOM 725 C C . LYS A 1 91 ? 0.435 12.917 -0.529 1.00 76.69 91 LYS A C 1
ATOM 727 O O . LYS A 1 91 ? 0.715 11.737 -0.326 1.00 76.69 91 LYS A O 1
ATOM 732 N N . VAL A 1 92 ? 0.396 13.436 -1.754 1.00 73.25 92 VAL A 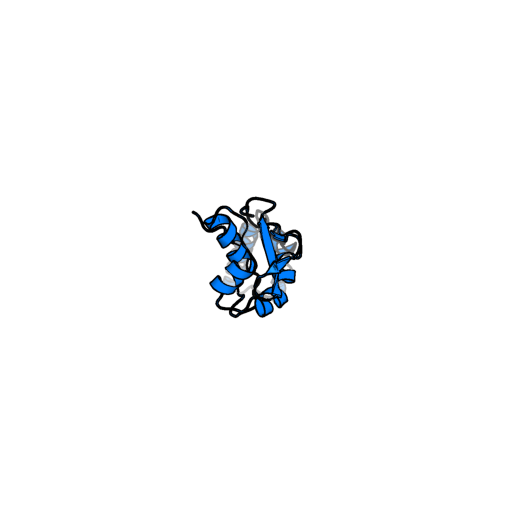N 1
ATOM 733 C CA . VAL A 1 92 ? 0.811 12.671 -2.934 1.00 73.25 92 VAL A CA 1
ATOM 734 C C . VAL A 1 92 ? 2.331 12.571 -2.927 1.00 73.25 92 VAL A C 1
ATOM 736 O O . VAL A 1 92 ? 3.024 13.585 -2.902 1.00 73.25 92 VAL A O 1
ATOM 739 N N . ILE A 1 93 ? 2.847 11.344 -2.949 1.00 71.38 93 ILE A N 1
ATOM 740 C CA . ILE A 1 93 ? 4.275 11.087 -3.115 1.00 71.38 93 ILE A CA 1
ATOM 741 C C . ILE A 1 93 ? 4.486 10.547 -4.517 1.00 71.38 93 ILE A C 1
ATOM 743 O O . ILE A 1 93 ? 4.096 9.419 -4.821 1.00 71.38 93 ILE A O 1
ATOM 747 N N . THR A 1 94 ? 5.141 11.342 -5.353 1.00 69.38 94 THR A N 1
ATOM 748 C CA . THR A 1 94 ? 5.658 10.860 -6.629 1.00 69.38 94 THR A CA 1
ATOM 749 C C . THR A 1 94 ? 6.871 9.979 -6.337 1.00 69.38 94 THR A C 1
ATOM 751 O O . THR A 1 94 ? 7.807 10.449 -5.682 1.00 69.38 94 THR A O 1
ATOM 754 N N . PRO A 1 95 ? 6.884 8.702 -6.760 1.00 67.56 95 PRO A N 1
ATOM 755 C CA . PRO A 1 95 ? 8.065 7.874 -6.592 1.00 67.56 95 PRO A CA 1
ATOM 756 C C . PRO A 1 95 ? 9.221 8.520 -7.357 1.00 67.56 95 PRO A C 1
ATOM 758 O O . PRO A 1 95 ? 9.115 8.771 -8.557 1.00 67.56 95 PRO A O 1
ATOM 761 N N . GLN A 1 96 ? 10.328 8.792 -6.667 1.00 72.81 96 GLN A N 1
ATOM 762 C CA . GLN A 1 96 ? 11.560 9.144 -7.357 1.00 72.81 96 GLN A CA 1
ATOM 763 C C . GLN A 1 96 ? 12.027 7.898 -8.112 1.00 72.81 96 GLN A C 1
ATOM 765 O O . GLN A 1 96 ? 12.225 6.834 -7.517 1.00 72.81 96 GLN A O 1
ATOM 770 N N . GLY A 1 97 ? 12.107 8.008 -9.439 1.00 71.50 97 GLY A N 1
ATOM 771 C CA . GLY A 1 97 ? 12.600 6.929 -10.283 1.00 71.50 97 GLY A CA 1
ATOM 772 C C . GLY A 1 97 ? 14.003 6.521 -9.842 1.00 71.50 97 GLY A C 1
ATOM 773 O O . GLY A 1 97 ? 14.807 7.359 -9.440 1.00 71.50 97 GLY A O 1
ATOM 774 N N . LYS A 1 98 ? 14.308 5.224 -9.913 1.00 72.81 98 LYS A N 1
ATOM 775 C CA . LYS A 1 98 ? 15.693 4.778 -9.750 1.00 72.81 98 LYS A CA 1
ATOM 776 C C . LYS A 1 98 ? 16.508 5.308 -10.927 1.00 72.81 98 LYS A C 1
ATOM 778 O O . LYS A 1 98 ? 16.043 5.233 -12.068 1.00 72.81 98 LYS A O 1
ATOM 783 N N . THR A 1 99 ? 17.720 5.792 -10.664 1.00 75.00 99 THR A N 1
ATOM 784 C CA . THR A 1 99 ? 18.690 6.086 -11.723 1.00 75.00 99 THR A CA 1
ATOM 785 C C . THR A 1 99 ? 18.833 4.841 -12.592 1.00 75.00 99 THR A C 1
ATOM 787 O O . THR A 1 99 ? 19.072 3.747 -12.076 1.00 75.00 99 THR A O 1
ATOM 790 N N . ARG A 1 100 ? 18.614 4.980 -13.905 1.00 70.75 100 ARG A N 1
ATOM 791 C CA . ARG A 1 100 ? 18.746 3.855 -14.837 1.00 70.75 100 ARG A CA 1
ATOM 792 C C . ARG A 1 100 ? 20.186 3.355 -14.777 1.00 70.75 100 ARG A C 1
ATOM 794 O O . ARG A 1 100 ? 21.117 4.121 -15.013 1.00 70.75 100 ARG A O 1
ATOM 801 N N . LEU A 1 101 ? 20.357 2.081 -14.442 1.00 79.44 101 LEU A N 1
ATOM 802 C CA . LEU A 1 101 ? 21.662 1.439 -14.454 1.00 79.44 101 LEU A CA 1
ATOM 803 C C . LEU A 1 101 ? 21.986 1.054 -15.895 1.00 79.44 101 LEU A C 1
ATOM 805 O O . LEU A 1 101 ? 21.251 0.289 -16.517 1.00 79.44 101 LEU A O 1
ATOM 809 N N . PHE A 1 102 ? 23.083 1.589 -16.417 1.00 80.94 102 PHE A N 1
ATOM 810 C CA . PHE A 1 102 ? 23.616 1.211 -17.718 1.00 80.94 102 PHE A CA 1
ATOM 811 C C . PHE A 1 102 ? 24.889 0.397 -17.523 1.00 80.94 102 PHE A C 1
ATOM 813 O O . PHE A 1 102 ? 25.715 0.693 -16.660 1.00 80.94 102 PHE A O 1
ATOM 820 N N . THR A 1 103 ? 25.067 -0.632 -18.346 1.00 86.62 103 THR A N 1
ATOM 821 C CA . THR A 1 103 ? 26.334 -1.367 -18.382 1.00 86.62 103 THR A CA 1
ATOM 822 C C . THR A 1 103 ? 27.421 -0.492 -19.007 1.00 86.62 103 THR A C 1
ATOM 824 O O . THR A 1 103 ? 27.142 0.332 -19.887 1.00 86.62 103 THR A O 1
ATOM 827 N N . LYS A 1 104 ? 28.687 -0.714 -18.627 1.00 84.88 104 LYS A N 1
ATOM 828 C CA . LYS A 1 104 ? 29.834 -0.042 -19.267 1.00 84.88 104 LYS A CA 1
ATOM 829 C C . LYS A 1 104 ? 29.813 -0.214 -20.794 1.00 84.88 104 LYS A C 1
ATOM 831 O O . LYS A 1 104 ? 30.096 0.731 -21.522 1.00 84.88 104 LYS A O 1
ATOM 836 N N . ARG A 1 105 ? 29.389 -1.390 -21.277 1.00 83.69 105 ARG A N 1
ATOM 837 C CA . ARG A 1 105 ? 29.259 -1.700 -22.709 1.00 83.69 105 ARG A CA 1
ATOM 838 C C . ARG A 1 105 ? 28.195 -0.849 -23.404 1.00 83.69 105 ARG A C 1
ATOM 840 O O . ARG A 1 105 ? 28.467 -0.329 -24.478 1.00 83.69 105 ARG A O 1
ATOM 847 N N . SER A 1 106 ? 27.021 -0.665 -22.796 1.00 84.19 106 SER A N 1
ATOM 848 C CA . SER A 1 106 ? 25.974 0.193 -23.373 1.00 84.19 106 SER A CA 1
ATOM 849 C C . SER A 1 106 ? 26.392 1.662 -23.443 1.00 84.19 106 SER A C 1
ATOM 851 O O . SER A 1 106 ? 26.090 2.329 -24.427 1.00 84.19 106 SER A O 1
ATOM 853 N N . ILE A 1 107 ? 27.136 2.149 -22.443 1.00 84.75 107 ILE A N 1
ATOM 854 C CA . ILE A 1 107 ? 27.678 3.515 -22.450 1.00 84.75 107 ILE A CA 1
ATOM 855 C C . ILE A 1 107 ? 28.714 3.656 -23.564 1.00 84.75 107 ILE A C 1
ATOM 857 O O . ILE A 1 107 ? 28.643 4.598 -24.346 1.00 84.75 107 ILE A O 1
ATOM 861 N N . ALA A 1 108 ? 29.632 2.690 -23.677 1.00 83.50 108 ALA A N 1
ATOM 862 C CA . ALA A 1 108 ? 30.612 2.670 -24.753 1.00 83.50 108 ALA A CA 1
ATOM 863 C C . ALA A 1 108 ? 29.917 2.666 -26.119 1.00 83.50 108 ALA A C 1
ATOM 865 O O . ALA A 1 108 ? 30.230 3.502 -26.950 1.00 83.50 108 ALA A O 1
ATOM 866 N N . GLN A 1 109 ? 28.920 1.807 -26.344 1.00 80.94 109 GLN A N 1
ATOM 867 C CA . GLN A 1 109 ? 28.178 1.755 -27.608 1.00 80.94 109 GLN A CA 1
ATOM 868 C C . GLN A 1 109 ? 27.456 3.073 -27.936 1.00 80.94 109 GLN A C 1
ATOM 870 O O . GLN A 1 109 ? 27.424 3.471 -29.098 1.00 80.94 109 GLN A O 1
ATOM 875 N N . ALA A 1 110 ? 26.919 3.758 -26.925 1.00 81.00 110 ALA A N 1
ATOM 876 C CA . ALA A 1 110 ? 26.240 5.043 -27.070 1.00 81.00 110 ALA A CA 1
ATOM 877 C C . ALA A 1 110 ? 27.192 6.252 -27.179 1.00 81.00 110 ALA A C 1
ATOM 879 O O . ALA A 1 110 ? 26.719 7.372 -27.371 1.00 81.00 110 ALA A O 1
ATOM 880 N N . ALA A 1 111 ? 28.511 6.055 -27.058 1.00 85.12 111 ALA A N 1
ATOM 881 C CA . ALA A 1 111 ? 29.487 7.131 -27.180 1.00 85.12 111 ALA A CA 1
ATOM 882 C C . ALA A 1 111 ? 29.425 7.800 -28.564 1.00 85.12 111 ALA A C 1
ATOM 884 O O . ALA A 1 111 ? 29.193 7.151 -29.593 1.00 85.12 111 ALA A O 1
ATOM 885 N N . SER A 1 112 ? 29.656 9.114 -28.595 1.00 77.94 112 SER A N 1
ATOM 886 C CA . SER A 1 112 ? 29.675 9.889 -29.834 1.00 77.94 112 SER A CA 1
ATOM 887 C C . SER A 1 112 ? 30.699 9.315 -30.824 1.00 77.94 112 SER A C 1
ATOM 889 O O . SER A 1 112 ? 31.781 8.860 -30.459 1.00 77.94 112 SER A O 1
ATOM 891 N N . GLY A 1 113 ? 30.324 9.264 -32.104 1.00 83.81 113 GLY A N 1
ATOM 892 C CA . GLY A 1 113 ? 31.168 8.716 -33.172 1.00 83.81 113 GLY A CA 1
ATOM 893 C C . GLY A 1 113 ? 31.096 7.196 -33.361 1.00 83.81 113 GLY A C 1
ATOM 894 O O . GLY A 1 113 ? 31.429 6.725 -34.446 1.00 83.81 113 GLY A O 1
ATOM 895 N N . ASN A 1 114 ? 30.582 6.410 -32.405 1.00 85.31 114 ASN A N 1
ATOM 896 C CA . ASN A 1 114 ? 30.442 4.959 -32.612 1.00 85.31 114 ASN A CA 1
ATOM 897 C C . ASN A 1 114 ? 29.427 4.604 -33.696 1.00 85.31 114 ASN A C 1
ATOM 899 O O . ASN A 1 114 ? 29.654 3.670 -34.460 1.00 85.31 114 ASN A O 1
ATOM 903 N N . ARG A 1 115 ? 28.361 5.399 -33.837 1.00 85.19 115 ARG A N 1
ATOM 904 C CA . ARG A 1 115 ? 27.424 5.269 -34.960 1.00 85.19 115 ARG A CA 1
ATOM 905 C C . ARG A 1 115 ? 28.147 5.376 -36.303 1.00 85.19 115 ARG A C 1
ATOM 907 O O . ARG A 1 115 ? 27.919 4.539 -37.169 1.00 85.19 115 ARG A O 1
ATOM 914 N N . GLN A 1 116 ? 29.029 6.366 -36.453 1.00 89.25 116 GLN A N 1
ATOM 915 C CA . GLN A 1 116 ? 29.782 6.561 -37.690 1.00 89.25 116 GLN A CA 1
ATOM 916 C C . GLN A 1 116 ? 30.750 5.399 -37.930 1.00 89.25 116 GLN A C 1
ATOM 918 O O . GLN A 1 116 ? 30.726 4.811 -39.002 1.00 89.25 116 GLN A O 1
ATOM 923 N N . LYS A 1 117 ? 31.482 4.956 -36.897 1.00 88.25 117 LYS A N 1
ATOM 924 C CA . LYS A 1 117 ? 32.352 3.769 -36.987 1.00 88.25 117 LYS A CA 1
ATOM 925 C C . LYS A 1 117 ? 31.592 2.516 -37.431 1.00 88.25 117 LYS A C 1
ATOM 927 O O . LYS A 1 117 ? 32.101 1.746 -38.239 1.00 88.25 117 LYS A O 1
ATOM 932 N N . CYS A 1 118 ? 30.378 2.299 -36.922 1.00 88.50 118 CYS A N 1
ATOM 933 C CA . CYS A 1 118 ? 29.534 1.182 -37.348 1.00 88.50 118 CYS A CA 1
ATOM 934 C C . CYS A 1 118 ? 29.106 1.312 -38.818 1.00 88.50 118 CYS A C 1
ATOM 936 O O . CYS A 1 118 ? 29.136 0.317 -39.539 1.00 88.50 118 CYS A O 1
ATOM 938 N N . ILE A 1 119 ? 28.747 2.520 -39.267 1.00 91.50 119 ILE A N 1
ATOM 939 C CA . ILE A 1 119 ? 28.408 2.799 -40.671 1.00 91.50 119 ILE A CA 1
ATOM 940 C C . ILE A 1 119 ? 29.615 2.525 -41.577 1.00 91.50 119 ILE A C 1
ATOM 942 O O . ILE A 1 119 ? 29.479 1.818 -42.575 1.00 91.50 119 ILE A O 1
ATOM 946 N N . ASP A 1 120 ? 30.800 3.005 -41.202 1.00 91.12 120 ASP A N 1
ATOM 947 C CA . ASP A 1 120 ? 32.026 2.836 -41.984 1.00 91.12 120 ASP A CA 1
ATOM 948 C C . ASP A 1 120 ? 32.444 1.360 -42.056 1.00 91.12 120 ASP A C 1
ATOM 950 O O . ASP A 1 120 ? 32.762 0.850 -43.136 1.00 91.12 120 ASP A O 1
ATOM 954 N N . LYS A 1 121 ? 32.366 0.631 -40.930 1.00 89.44 121 LYS A N 1
ATOM 955 C CA . LYS A 1 121 ? 32.594 -0.823 -40.903 1.00 89.44 121 LYS A CA 1
ATOM 956 C C . LYS A 1 121 ? 31.601 -1.555 -41.807 1.00 89.44 121 LYS A C 1
ATOM 958 O O . LYS A 1 121 ? 32.020 -2.408 -42.586 1.00 89.44 121 LYS A O 1
ATOM 963 N N . ALA A 1 122 ? 30.316 -1.204 -41.770 1.00 90.69 122 ALA A N 1
ATOM 964 C CA . ALA A 1 122 ? 29.307 -1.812 -42.637 1.00 90.69 122 ALA A CA 1
ATOM 965 C C . ALA A 1 122 ? 29.560 -1.519 -44.129 1.00 90.69 122 ALA A C 1
ATOM 967 O O . ALA A 1 122 ? 29.446 -2.417 -44.965 1.00 90.69 122 ALA A O 1
ATOM 968 N N . ALA A 1 123 ? 29.957 -0.290 -44.472 1.00 92.12 123 ALA A N 1
ATOM 969 C CA . ALA A 1 123 ? 30.315 0.085 -45.839 1.00 92.12 123 ALA A CA 1
ATOM 970 C C . ALA A 1 123 ? 31.543 -0.693 -46.340 1.00 92.12 123 ALA A C 1
ATOM 972 O O . ALA A 1 123 ? 31.558 -1.165 -47.477 1.00 92.12 123 ALA A O 1
ATOM 973 N N . ARG A 1 124 ? 32.552 -0.880 -45.482 1.00 88.69 124 ARG A N 1
ATOM 974 C CA . ARG A 1 124 ? 33.730 -1.701 -45.785 1.00 88.69 124 ARG A CA 1
ATOM 975 C C . ARG A 1 124 ? 33.359 -3.167 -46.010 1.00 88.69 124 ARG A C 1
ATOM 977 O O . ARG A 1 124 ? 33.769 -3.722 -47.026 1.00 88.69 124 ARG A O 1
ATOM 984 N N . ARG A 1 125 ? 32.556 -3.770 -45.121 1.00 89.44 125 ARG A N 1
ATOM 985 C CA . ARG A 1 125 ? 32.056 -5.152 -45.277 1.00 89.44 125 ARG A CA 1
ATOM 986 C C . ARG A 1 125 ? 31.358 -5.328 -46.618 1.00 89.44 125 ARG A C 1
ATOM 988 O O . ARG A 1 125 ? 31.690 -6.239 -47.363 1.00 89.44 125 ARG A O 1
ATOM 995 N N . ARG A 1 126 ? 30.470 -4.394 -46.976 1.00 91.19 126 ARG A N 1
ATOM 996 C CA . ARG A 1 126 ? 29.774 -4.406 -48.269 1.00 91.19 126 ARG A CA 1
ATOM 997 C C . ARG A 1 126 ? 30.745 -4.467 -49.453 1.00 91.19 126 ARG A C 1
ATOM 999 O O . ARG A 1 126 ? 30.513 -5.248 -50.367 1.00 91.19 126 ARG A O 1
ATOM 1006 N N . ARG A 1 127 ? 31.820 -3.668 -49.442 1.00 91.31 127 ARG A N 1
ATOM 1007 C CA . ARG A 1 127 ? 32.832 -3.669 -50.517 1.00 91.31 127 ARG A CA 1
ATOM 1008 C C . ARG A 1 127 ? 33.583 -4.997 -50.599 1.00 91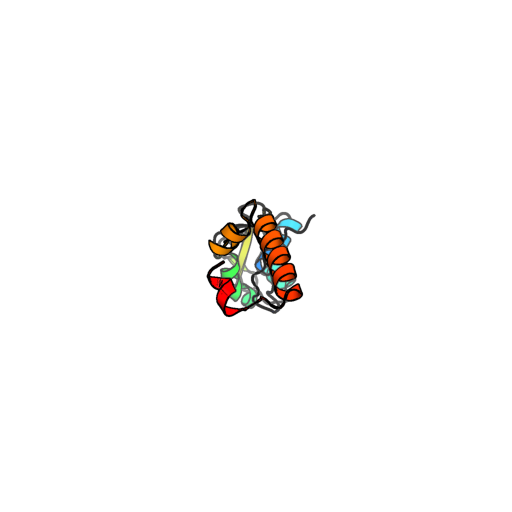.31 127 ARG A C 1
ATOM 1010 O O . ARG A 1 127 ? 33.744 -5.517 -51.693 1.00 91.31 127 ARG A O 1
ATOM 1017 N N . LEU A 1 128 ? 34.000 -5.543 -49.456 1.00 89.56 128 LEU A N 1
ATOM 1018 C CA . LEU A 1 128 ? 34.733 -6.812 -49.396 1.00 89.56 128 LEU A CA 1
ATOM 1019 C C . LEU A 1 128 ? 33.879 -7.998 -49.853 1.00 89.56 128 LEU A C 1
ATOM 1021 O O . LEU A 1 128 ? 34.375 -8.872 -50.558 1.00 89.56 128 LEU A O 1
ATOM 1025 N N . ILE A 1 129 ? 32.595 -8.013 -49.482 1.00 89.88 129 ILE A N 1
ATOM 1026 C CA . ILE A 1 129 ? 31.643 -9.032 -49.940 1.00 89.88 129 ILE A CA 1
ATOM 1027 C C . ILE A 1 129 ? 31.468 -8.926 -51.456 1.00 89.88 129 ILE A C 1
ATOM 1029 O O . ILE A 1 129 ? 31.559 -9.931 -52.153 1.00 89.88 129 ILE A O 1
ATOM 1033 N N . ALA A 1 130 ? 31.283 -7.709 -51.978 1.00 92.50 130 ALA A N 1
ATOM 1034 C CA . ALA A 1 130 ? 31.138 -7.486 -53.415 1.00 92.50 130 ALA A CA 1
ATOM 1035 C C . ALA A 1 130 ? 32.378 -7.918 -54.218 1.00 92.50 130 ALA A C 1
ATOM 1037 O O . ALA A 1 130 ? 32.235 -8.379 -55.345 1.00 92.50 130 ALA A O 1
ATOM 1038 N N . SER A 1 131 ? 33.581 -7.801 -53.648 1.00 91.19 131 SER A N 1
ATOM 1039 C CA . SER A 1 131 ? 34.824 -8.255 -54.281 1.00 91.19 131 SER A CA 1
ATOM 1040 C C . SER A 1 131 ? 35.157 -9.732 -54.028 1.00 91.19 131 SER A C 1
ATOM 1042 O O . SER A 1 131 ? 36.200 -10.185 -54.484 1.00 91.19 131 SER A O 1
ATOM 1044 N N . GLY A 1 132 ? 34.339 -10.472 -53.267 1.00 90.56 132 GLY A N 1
ATOM 1045 C CA . GLY A 1 132 ? 34.613 -11.866 -52.893 1.00 90.56 132 GLY A CA 1
ATOM 1046 C C . GLY A 1 132 ? 35.797 -12.056 -51.932 1.00 90.56 132 GLY A C 1
ATOM 1047 O O . GLY A 1 132 ? 36.320 -13.158 -51.821 1.00 90.56 132 GLY A O 1
ATOM 1048 N N . LEU A 1 133 ? 36.236 -10.994 -51.245 1.00 86.31 133 LEU A N 1
ATOM 1049 C CA . LEU A 1 133 ? 37.413 -10.987 -50.355 1.00 86.31 133 LEU A CA 1
ATOM 1050 C C . LEU A 1 133 ? 37.036 -10.971 -48.865 1.00 86.31 133 LEU A C 1
ATOM 1052 O O . LEU A 1 133 ? 37.883 -10.729 -48.004 1.00 86.31 133 LEU A O 1
ATOM 1056 N N . TYR A 1 134 ? 35.754 -11.135 -48.546 1.00 85.69 134 TYR A N 1
ATOM 1057 C CA . TYR A 1 134 ? 35.273 -11.105 -47.171 1.00 85.69 134 TYR A CA 1
ATOM 1058 C C . TYR A 1 134 ? 35.449 -12.465 -46.491 1.00 85.69 134 TYR A C 1
ATOM 1060 O O . TYR A 1 134 ? 35.038 -13.486 -47.033 1.00 85.69 134 TYR A O 1
ATOM 1068 N N . ILE A 1 135 ? 36.036 -12.454 -45.293 1.00 84.69 135 ILE A N 1
ATOM 1069 C CA . ILE A 1 135 ? 36.244 -13.629 -44.443 1.00 84.69 135 ILE A CA 1
ATOM 1070 C C . ILE A 1 135 ? 35.778 -13.255 -43.033 1.00 84.69 135 ILE A C 1
ATOM 1072 O O . ILE A 1 135 ? 36.325 -12.321 -42.440 1.00 84.69 135 ILE A O 1
ATOM 1076 N N . ASP A 1 136 ? 34.790 -13.977 -42.498 1.00 79.94 136 ASP A N 1
ATOM 1077 C CA . ASP A 1 136 ? 34.184 -13.700 -41.184 1.00 79.94 136 ASP A CA 1
ATOM 1078 C C . ASP A 1 136 ? 35.219 -13.720 -40.045 1.00 79.94 136 ASP A C 1
ATOM 1080 O O . ASP A 1 136 ? 35.209 -12.872 -39.152 1.00 79.94 136 ASP A O 1
ATOM 1084 N N . GLU A 1 137 ? 36.174 -14.648 -40.104 1.00 76.31 137 GLU A N 1
ATOM 1085 C CA . GLU A 1 137 ? 37.207 -14.849 -39.078 1.00 76.31 137 GLU A CA 1
ATOM 1086 C C . GLU A 1 137 ? 38.168 -13.650 -38.959 1.00 76.31 137 GLU A C 1
ATOM 1088 O O . GLU A 1 137 ? 38.643 -13.324 -37.867 1.00 76.31 137 GLU A O 1
ATOM 1093 N N . MET A 1 138 ? 38.389 -12.926 -40.063 1.00 69.56 138 MET A N 1
ATOM 1094 C CA . MET A 1 138 ? 39.264 -11.747 -40.118 1.00 69.56 138 MET A CA 1
ATOM 1095 C C . MET A 1 138 ? 38.603 -10.483 -39.555 1.00 69.56 138 MET A C 1
ATOM 1097 O O . MET A 1 138 ? 39.264 -9.467 -39.345 1.00 69.56 138 MET A O 1
ATOM 1101 N N . GLU A 1 139 ? 37.300 -10.518 -39.279 1.00 68.06 139 GLU A N 1
ATOM 1102 C CA . GLU A 1 139 ? 36.545 -9.356 -38.815 1.00 68.06 139 GLU A CA 1
ATOM 1103 C C . GLU A 1 139 ? 36.866 -8.959 -37.367 1.00 68.06 139 GLU A C 1
ATOM 1105 O O . GLU A 1 139 ? 36.717 -7.796 -36.988 1.00 68.06 139 GLU A O 1
ATOM 1110 N N . SER A 1 140 ? 37.342 -9.911 -36.562 1.00 66.06 140 SER A N 1
ATOM 1111 C CA . SER A 1 140 ? 37.742 -9.671 -35.172 1.00 66.06 140 SER A CA 1
ATOM 1112 C C . SER A 1 140 ? 39.070 -8.906 -35.040 1.00 66.06 140 SER A C 1
ATOM 1114 O O . SER A 1 140 ? 39.313 -8.288 -34.003 1.00 66.06 140 SER A O 1
ATOM 1116 N N . PHE A 1 141 ? 39.881 -8.880 -36.104 1.00 59.28 141 PHE A N 1
ATOM 1117 C CA . PHE A 1 141 ? 41.199 -8.235 -36.166 1.00 59.28 141 PHE A CA 1
ATOM 1118 C C . PHE A 1 141 ? 41.191 -6.873 -36.898 1.00 59.28 141 PHE A C 1
ATOM 1120 O O . PHE A 1 141 ? 42.243 -6.248 -37.035 1.00 59.28 141 PHE A O 1
ATOM 1127 N N . LEU A 1 142 ? 40.020 -6.408 -37.366 1.00 54.16 142 LEU A N 1
ATOM 1128 C CA . LEU A 1 142 ? 39.822 -5.207 -38.202 1.00 54.16 142 LEU A CA 1
ATOM 1129 C C . LEU A 1 142 ? 38.969 -4.102 -37.545 1.00 54.16 142 LEU A C 1
ATOM 1131 O O . LEU A 1 142 ? 39.268 -2.917 -37.805 1.00 54.16 142 LEU A O 1
#

pLDDT: mean 81.73, std 10.57, range [45.81, 93.62]

Radius of gyration: 30.79 Å; Cα contacts (8 Å, |Δi|>4): 114; chains: 1; bounding box: 64×31×80 Å

Nearest PDB structures (foldseek):
  2m8g-assembly1_X  TM=4.919E-01  e=3.706E-01  Aquifex aeolicus VF5
  7nqh-assembly1_BR  TM=2.474E-01  e=9.448E-02  Sus scrofa
  9djx-assembly1_A  TM=2.949E-01  e=6.455E+00  Homo sapiens
  7vn9-assembly2_B  TM=2.643E-01  e=9.370E+00  Homo sapiens

Secondary structure (DSSP, 8-state):
---------S---STTTTHHHHHHHHHHHHTS-EEHHHHHHHHT--HHHHHHHHHHHHSS--SS--EEE---EE-TTS-EE-EEEESS-----PPPPPPPP--HHHHHHHSTTHHHHHHHHHHHHHHHHHTT---GGGGGG-